Protein AF-A0A9J6RFD9-F1 (afdb_monomer)

pLDDT: mean 86.2, std 7.2, range [60.22, 96.06]

Mean predicted aligned error: 5.12 Å

Solvent-accessible surface area (backbone atoms only — not comparable to full-atom values): 4641 Å² total; per-residue (Å²): 108,84,90,44,71,86,45,52,63,36,87,91,73,72,41,65,71,52,90,61,51,75,40,80,42,79,46,55,67,78,61,45,78,76,33,65,46,5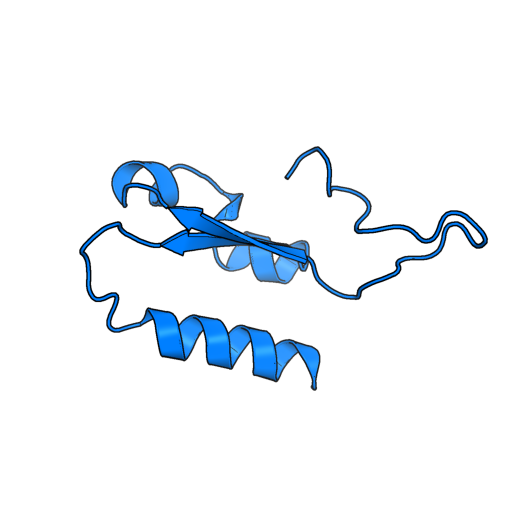3,36,66,71,38,29,70,75,66,37,30,36,40,43,81,34,50,85,93,54,84,62,85,60,50,63,59,53,53,51,51,54,57,50,63,76,74,110

Radius of gyration: 13.51 Å; Cα contacts (8 Å, |Δi|>4): 81; chains: 1; bounding box: 33×26×36 Å

Secondary structure (DSSP, 8-state):
-GGGTT-SB-TTT-SBS-S-EEEEEE--HHHHHT-GGGSHHHHHHHTEEEEEE-TT---TTHHHHHHHHHHHHH-

Organism: NCBI:txid472978

Nearest PDB structures (foldseek):
  5ce6-assembly1_A  TM=4.383E-01  e=3.766E+00  Cicer arietinum
  5b3j-assembly1_A  TM=3.791E-01  e=2.875E+00  Xenopus laevis
  3ngl-assembly1_C  TM=3.794E-01  e=3.520E+00  Thermoplasma acidophilum
  6k1x-as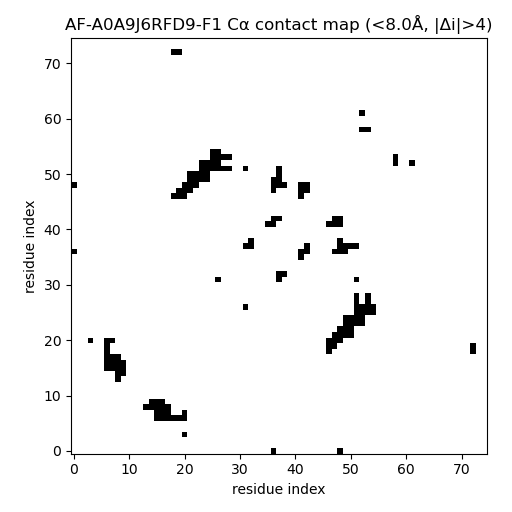sembly1_A  TM=3.981E-01  e=7.916E+00  Rhodothermus marinus DSM 4252

Structure (mmCIF, N/CA/C/O backbone):
data_AF-A0A9J6RFD9-F1
#
_entry.id   AF-A0A9J6RFD9-F1
#
loop_
_atom_site.group_PDB
_atom_site.id
_atom_site.type_symbol
_atom_site.label_atom_id
_atom_site.label_alt_id
_atom_site.label_comp_id
_atom_site.label_asym_id
_atom_site.label_entity_id
_atom_site.label_seq_id
_atom_site.pdbx_PDB_ins_code
_atom_site.Cartn_x
_atom_site.Cartn_y
_atom_site.Cartn_z
_atom_site.occupancy
_atom_site.B_iso_or_equiv
_atom_site.auth_seq_id
_atom_site.auth_comp_id
_atom_site.auth_asym_id
_atom_site.auth_atom_id
_atom_site.pdbx_PDB_model_num
ATOM 1 N N . MET A 1 1 ? 0.914 8.858 1.124 1.00 85.50 1 MET A N 1
ATOM 2 C CA . MET A 1 1 ? 0.792 8.195 2.444 1.00 85.50 1 MET A CA 1
ATOM 3 C C . MET A 1 1 ? 0.379 9.096 3.602 1.00 85.50 1 MET A C 1
ATOM 5 O O . MET A 1 1 ? -0.357 8.607 4.438 1.00 85.50 1 MET A O 1
ATOM 9 N N . HIS A 1 2 ? 0.768 10.379 3.672 1.00 83.12 2 HIS A N 1
ATOM 10 C CA . HIS A 1 2 ? 0.390 11.258 4.800 1.00 83.12 2 HIS A CA 1
ATOM 11 C C . HIS A 1 2 ? -1.124 11.270 5.109 1.00 83.12 2 HIS A C 1
ATOM 13 O O . HIS A 1 2 ? -1.503 11.201 6.269 1.00 83.12 2 HIS A O 1
ATOM 19 N N . LYS A 1 3 ? -1.977 11.244 4.073 1.00 84.38 3 LYS A N 1
ATOM 20 C CA . LYS A 1 3 ? -3.446 11.169 4.208 1.00 84.38 3 LYS A CA 1
ATOM 21 C C . LYS A 1 3 ? -3.984 9.852 4.780 1.00 84.38 3 LYS A C 1
ATOM 23 O O . LYS A 1 3 ? -5.121 9.817 5.219 1.00 84.38 3 LYS A O 1
ATOM 28 N N . TYR A 1 4 ? -3.193 8.785 4.733 1.00 86.62 4 TYR A N 1
ATOM 29 C CA . TYR A 1 4 ? -3.586 7.446 5.171 1.00 86.62 4 TYR A CA 1
ATOM 30 C C . TYR A 1 4 ? -2.846 7.024 6.433 1.00 86.62 4 TYR A C 1
ATOM 32 O O . TYR A 1 4 ? -2.936 5.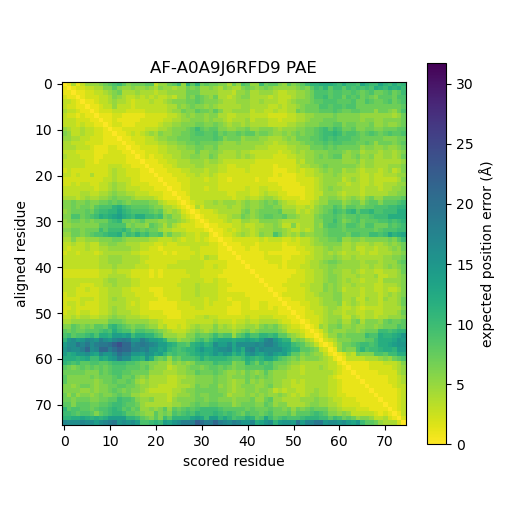864 6.794 1.00 86.62 4 TYR A O 1
ATOM 40 N N . ARG A 1 5 ? -2.101 7.926 7.090 1.00 84.94 5 ARG A N 1
ATOM 41 C CA . ARG A 1 5 ? -1.249 7.603 8.247 1.00 84.94 5 ARG A CA 1
ATOM 42 C C . ARG A 1 5 ? -1.996 6.822 9.331 1.00 84.94 5 ARG A C 1
ATOM 44 O O . ARG A 1 5 ? -1.430 5.893 9.897 1.00 84.94 5 ARG A O 1
ATOM 51 N N . ASP A 1 6 ? -3.249 7.188 9.567 1.00 87.38 6 ASP A N 1
ATOM 52 C CA . ASP A 1 6 ? -4.093 6.590 10.604 1.00 87.38 6 ASP A CA 1
ATOM 53 C C . ASP A 1 6 ? -4.945 5.420 10.068 1.00 87.38 6 ASP A C 1
ATOM 55 O O . ASP A 1 6 ? -5.642 4.740 10.816 1.00 87.38 6 ASP A O 1
ATOM 59 N N . GLY A 1 7 ? -4.823 5.113 8.774 1.00 88.56 7 GLY A N 1
ATOM 60 C CA . GLY A 1 7 ? -5.656 4.164 8.042 1.00 88.56 7 GLY A CA 1
ATOM 61 C C . GLY A 1 7 ? -6.894 4.823 7.432 1.00 88.56 7 GLY A C 1
ATOM 62 O O . GLY A 1 7 ? -7.014 6.045 7.372 1.00 88.56 7 GLY A O 1
ATOM 63 N N . ILE A 1 8 ? -7.817 3.995 6.941 1.00 91.62 8 ILE A N 1
ATOM 64 C CA . ILE A 1 8 ? -9.167 4.434 6.566 1.00 91.62 8 ILE A CA 1
ATOM 65 C C . ILE A 1 8 ? -10.034 4.261 7.808 1.00 91.62 8 ILE A C 1
ATOM 67 O O . ILE A 1 8 ? -10.094 3.155 8.337 1.00 91.62 8 ILE A O 1
ATOM 71 N N . ILE A 1 9 ? -10.673 5.330 8.276 1.00 93.00 9 ILE A N 1
ATOM 72 C CA . ILE A 1 9 ? -11.415 5.360 9.543 1.00 93.00 9 ILE A CA 1
ATOM 73 C C . ILE A 1 9 ? -12.923 5.422 9.279 1.00 93.00 9 ILE A C 1
ATOM 75 O O . ILE A 1 9 ? -13.370 6.166 8.404 1.00 93.00 9 ILE A O 1
ATOM 79 N N . ARG A 1 10 ? -13.710 4.647 10.035 1.00 94.00 10 ARG A N 1
ATOM 80 C CA . ARG A 1 10 ? -15.175 4.752 10.066 1.00 94.00 10 ARG A CA 1
ATOM 81 C C . ARG A 1 10 ? -15.563 5.963 10.899 1.00 94.00 10 ARG A C 1
ATOM 83 O O . ARG A 1 10 ? -15.131 6.091 12.040 1.00 94.00 10 ARG A O 1
ATOM 90 N N . ARG A 1 11 ? -16.381 6.854 10.344 1.00 92.38 11 ARG A N 1
ATOM 91 C CA . ARG A 1 11 ? -16.715 8.118 11.013 1.00 92.38 11 ARG A CA 1
ATOM 92 C C . ARG A 1 11 ? -17.563 7.902 12.267 1.00 92.38 11 ARG A C 1
ATOM 94 O O . ARG A 1 11 ? -17.495 8.702 13.187 1.00 92.38 11 ARG A O 1
ATOM 101 N N . GLU A 1 12 ? -18.364 6.845 12.286 1.00 96.06 12 GLU A N 1
ATOM 102 C CA . GLU A 1 12 ? -19.326 6.563 13.348 1.00 96.06 12 GLU A CA 1
ATOM 103 C C . GLU A 1 12 ? -18.662 5.994 14.605 1.00 96.06 12 GLU A C 1
ATOM 105 O O . GLU A 1 12 ? -19.164 6.209 15.704 1.00 96.06 12 GLU A O 1
ATOM 110 N N . THR A 1 13 ? -17.558 5.260 14.443 1.00 94.69 13 THR A N 1
ATOM 111 C CA . THR A 1 13 ? -16.891 4.535 15.536 1.00 94.69 13 THR A CA 1
ATOM 112 C C . THR A 1 13 ? -15.465 5.008 15.798 1.00 94.69 13 THR A C 1
ATOM 114 O O . THR A 1 13 ? -14.867 4.587 16.779 1.00 94.69 13 THR A O 1
ATOM 117 N N . GLU A 1 14 ? -14.905 5.840 14.915 1.00 92.31 14 GLU A N 1
ATOM 118 C CA . GLU A 1 14 ? -13.482 6.216 14.887 1.00 92.31 14 GLU A CA 1
ATOM 119 C C . GLU A 1 14 ? -12.517 5.019 14.767 1.00 92.31 14 GLU A C 1
ATOM 121 O O . GLU A 1 14 ? -11.298 5.162 14.865 1.00 92.31 14 GLU A O 1
ATOM 126 N N . GLU A 1 15 ? -13.039 3.828 14.472 1.00 94.38 15 GLU A N 1
ATOM 127 C CA . GLU A 1 15 ? -12.242 2.623 14.285 1.00 94.38 15 GLU A CA 1
ATOM 128 C C . GLU A 1 15 ? -11.737 2.499 12.845 1.00 94.38 15 GLU A C 1
ATOM 130 O O . GLU A 1 15 ? -12.322 3.020 11.887 1.00 94.38 15 GLU A O 1
ATOM 135 N N . LYS A 1 16 ? -10.660 1.729 12.663 1.00 92.44 16 LYS A N 1
ATOM 136 C CA . LYS A 1 16 ? -10.147 1.400 11.331 1.00 92.44 16 LYS A CA 1
ATOM 137 C C . LYS A 1 16 ? -11.177 0.589 10.539 1.00 92.44 16 LYS A C 1
ATOM 139 O O . LYS A 1 16 ? -11.593 -0.491 10.941 1.00 92.44 16 LYS A O 1
ATOM 144 N N . ALA A 1 17 ? -11.531 1.087 9.360 1.00 93.69 17 ALA A N 1
ATOM 145 C CA . ALA A 1 17 ? -12.398 0.419 8.399 1.00 93.69 17 ALA A CA 1
ATOM 146 C C . ALA A 1 17 ? -11.706 -0.750 7.681 1.00 93.69 17 ALA A C 1
ATOM 148 O O . ALA A 1 17 ? -12.389 -1.653 7.201 1.00 93.69 17 ALA A O 1
ATOM 149 N N . VAL A 1 18 ? -10.372 -0.719 7.592 1.00 90.44 18 VAL A N 1
ATOM 150 C CA . VAL A 1 18 ? -9.546 -1.714 6.895 1.00 90.44 18 VAL A CA 1
ATOM 151 C C . VAL A 1 18 ? -8.301 -2.050 7.713 1.00 90.44 18 VAL A C 1
ATOM 153 O O . VAL A 1 18 ? -7.813 -1.220 8.483 1.00 90.44 18 VAL A O 1
ATOM 156 N N . LYS A 1 19 ? -7.770 -3.263 7.526 1.00 89.50 19 LYS A N 1
ATOM 157 C CA . LYS A 1 19 ? -6.525 -3.701 8.175 1.00 89.50 19 LYS A CA 1
ATOM 158 C C . LYS A 1 19 ? -5.280 -3.096 7.522 1.00 89.50 19 LYS A C 1
ATOM 160 O O . LYS A 1 19 ? -4.346 -2.738 8.233 1.00 89.50 19 LYS A O 1
ATOM 165 N N . GLU A 1 20 ? -5.289 -2.962 6.195 1.00 91.25 20 GLU A N 1
ATOM 166 C CA . GLU A 1 20 ? -4.131 -2.552 5.391 1.00 91.25 20 GLU A CA 1
ATOM 167 C C . GLU A 1 20 ? -4.551 -1.577 4.271 1.00 91.25 20 GLU A C 1
ATOM 169 O O . GLU A 1 20 ? -5.711 -1.588 3.850 1.00 91.25 20 GLU A O 1
ATOM 174 N N . VAL A 1 21 ? -3.639 -0.713 3.799 1.00 91.25 21 VAL A N 1
ATOM 175 C CA . VAL A 1 21 ? -3.922 0.299 2.753 1.00 91.25 21 VAL A CA 1
ATOM 176 C C . VAL A 1 21 ? -2.803 0.372 1.716 1.00 91.25 21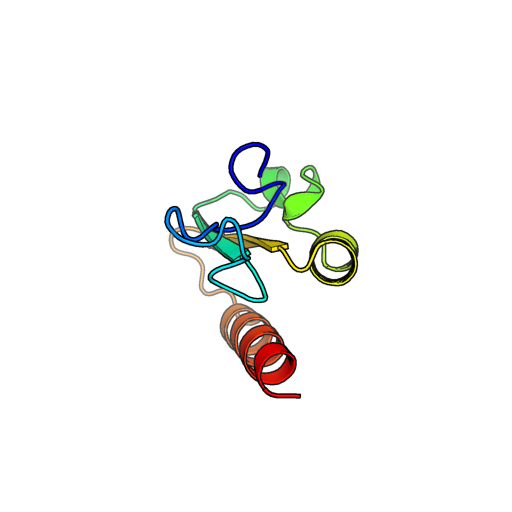 VAL A C 1
ATOM 178 O O . VAL A 1 21 ? -1.736 0.920 1.985 1.00 91.25 21 VAL A O 1
ATOM 181 N N . TYR A 1 22 ? -3.071 -0.057 0.487 1.00 91.88 22 TYR A N 1
ATOM 182 C CA . TYR A 1 22 ? -2.111 0.029 -0.615 1.00 91.88 22 TYR A CA 1
ATOM 183 C C . TYR A 1 22 ? -2.654 0.870 -1.767 1.00 91.88 22 TYR A C 1
ATOM 185 O O . TYR A 1 22 ? -3.831 0.790 -2.111 1.00 91.88 22 TYR A O 1
ATOM 193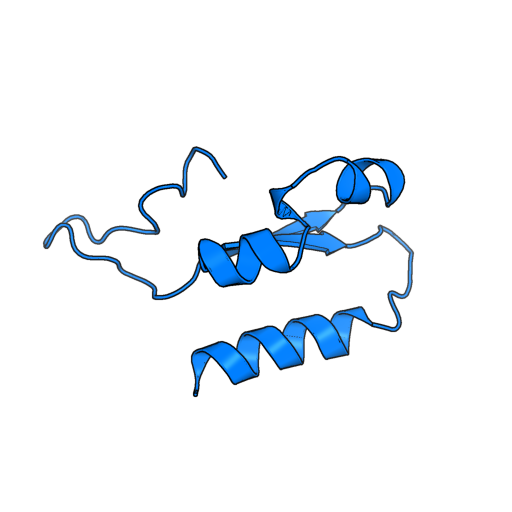 N N . ILE A 1 23 ? -1.790 1.686 -2.370 1.00 91.50 23 ILE A N 1
ATOM 194 C CA . ILE A 1 23 ? -2.113 2.486 -3.555 1.00 91.50 23 ILE A CA 1
ATOM 195 C C . ILE A 1 23 ? -1.385 1.894 -4.753 1.00 91.50 23 ILE A C 1
ATOM 197 O O . ILE A 1 23 ? -0.162 1.965 -4.818 1.00 91.50 23 ILE A O 1
ATOM 201 N N . LEU A 1 24 ? -2.117 1.374 -5.733 1.00 90.50 24 LEU A N 1
ATOM 202 C CA . LEU A 1 24 ? -1.534 1.079 -7.040 1.00 90.50 24 LEU A CA 1
ATOM 203 C C . LEU A 1 24 ? -1.399 2.393 -7.809 1.00 90.50 24 LEU A C 1
ATOM 205 O O . LEU A 1 24 ? -2.383 3.115 -7.977 1.00 90.50 24 LEU A O 1
ATOM 209 N N . THR A 1 25 ? -0.190 2.725 -8.255 1.00 88.62 25 THR A N 1
ATOM 210 C CA . THR A 1 25 ? 0.049 3.984 -8.969 1.00 88.62 25 THR A CA 1
ATOM 211 C C . THR A 1 25 ? 1.062 3.816 -10.093 1.00 88.62 25 THR A C 1
ATOM 213 O O . THR A 1 25 ? 2.100 3.180 -9.884 1.00 88.62 25 THR A O 1
ATOM 216 N N . PRO A 1 26 ? 0.816 4.424 -11.270 1.00 88.50 26 PRO 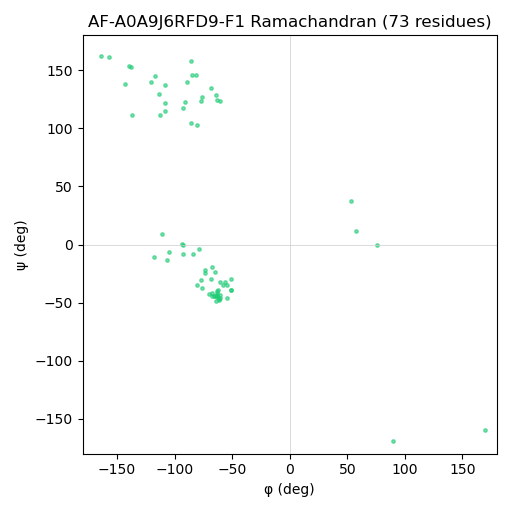A N 1
ATOM 217 C CA . PRO A 1 26 ? 1.828 4.501 -12.304 1.00 88.50 26 PRO A CA 1
ATOM 218 C C . PRO A 1 26 ? 3.013 5.331 -11.802 1.00 88.50 26 PRO A C 1
ATOM 220 O O . PRO A 1 26 ? 2.826 6.448 -11.315 1.00 88.50 26 PRO A O 1
ATOM 223 N N . THR A 1 27 ? 4.229 4.802 -11.906 1.00 86.69 27 THR A N 1
ATOM 224 C CA . THR A 1 27 ? 5.458 5.556 -11.642 1.00 86.69 27 THR A CA 1
ATOM 225 C C . THR A 1 27 ? 6.654 4.934 -12.361 1.00 86.69 27 THR A C 1
ATOM 227 O O . THR A 1 27 ? 6.620 3.773 -12.768 1.00 86.69 27 THR A O 1
ATOM 230 N N . LYS A 1 28 ? 7.722 5.718 -12.528 1.00 83.31 28 LYS A N 1
ATOM 231 C CA . LYS A 1 28 ? 8.997 5.236 -13.075 1.00 83.31 28 LYS A CA 1
ATOM 232 C C . LYS A 1 28 ? 9.808 4.548 -11.977 1.00 83.31 28 LYS A C 1
ATOM 234 O O . LYS A 1 28 ? 9.828 5.035 -10.848 1.00 83.31 28 LYS A O 1
ATOM 239 N N . THR A 1 29 ? 10.569 3.516 -12.329 1.00 81.31 29 THR A N 1
ATOM 240 C CA . THR A 1 29 ? 11.376 2.715 -11.385 1.00 81.31 29 THR A CA 1
ATOM 241 C C . THR A 1 29 ? 12.323 3.560 -10.536 1.00 81.31 29 THR A C 1
ATOM 243 O O . THR A 1 29 ? 12.287 3.484 -9.313 1.00 81.31 29 THR A O 1
ATOM 246 N N . VAL A 1 30 ? 13.042 4.502 -11.155 1.00 80.31 30 VAL A N 1
ATOM 247 C CA . VAL A 1 30 ? 13.947 5.435 -10.451 1.00 80.31 30 VAL A CA 1
ATOM 248 C C . VAL A 1 30 ? 13.229 6.246 -9.355 1.00 80.31 30 VAL A C 1
ATOM 250 O O . VAL A 1 30 ? 13.808 6.594 -8.327 1.00 80.31 30 VAL A O 1
ATOM 253 N N . GLN A 1 31 ? 11.946 6.565 -9.550 1.00 80.62 31 GLN A N 1
ATOM 254 C CA . GLN A 1 31 ? 11.155 7.286 -8.549 1.00 80.62 31 GLN A CA 1
ATOM 255 C C . GLN A 1 31 ? 10.638 6.353 -7.450 1.00 80.62 31 GLN A C 1
ATOM 257 O O . GLN A 1 31 ? 10.578 6.763 -6.297 1.00 80.62 31 GLN A O 1
ATOM 262 N N . ALA A 1 32 ? 10.291 5.108 -7.777 1.00 82.31 32 ALA A N 1
ATOM 263 C CA . ALA A 1 32 ? 9.849 4.131 -6.787 1.00 82.31 32 ALA A CA 1
ATOM 264 C C . ALA A 1 32 ? 10.983 3.732 -5.826 1.00 82.31 32 ALA A C 1
ATOM 266 O O . ALA A 1 32 ? 10.791 3.739 -4.610 1.00 82.31 32 ALA A O 1
ATOM 267 N N . GLU A 1 33 ? 12.184 3.477 -6.350 1.00 83.88 33 GLU A N 1
ATOM 268 C CA . GLU A 1 33 ? 13.362 3.083 -5.560 1.00 83.88 33 GLU A CA 1
ATOM 269 C C . GLU A 1 33 ? 13.778 4.144 -4.533 1.00 83.88 33 GLU A C 1
ATOM 271 O O . GLU A 1 33 ? 14.238 3.828 -3.440 1.00 83.88 33 GLU A O 1
ATOM 276 N N . THR A 1 34 ? 13.567 5.421 -4.850 1.00 85.88 34 THR A N 1
ATOM 277 C CA . THR A 1 34 ? 13.928 6.539 -3.963 1.00 85.88 34 THR A CA 1
ATOM 278 C C . THR A 1 34 ? 12.860 6.850 -2.914 1.00 85.88 34 THR A C 1
ATOM 280 O O . THR A 1 34 ? 13.080 7.654 -2.004 1.00 85.88 34 THR A O 1
ATOM 283 N N . MET A 1 35 ? 11.688 6.221 -3.007 1.00 90.88 35 MET A N 1
ATOM 284 C CA . MET A 1 35 ? 10.532 6.528 -2.178 1.00 90.88 35 MET A CA 1
ATOM 285 C C . MET A 1 35 ? 10.213 5.367 -1.240 1.00 90.88 35 MET A C 1
ATOM 287 O O . MET A 1 35 ? 9.696 4.328 -1.642 1.00 90.88 35 MET A O 1
ATOM 291 N N . ARG A 1 36 ? 10.425 5.593 0.062 1.00 92.31 36 ARG A N 1
ATOM 292 C CA . ARG A 1 36 ? 10.261 4.572 1.112 1.00 92.31 36 ARG A CA 1
ATOM 293 C C . ARG A 1 36 ? 8.924 3.825 1.090 1.00 92.31 36 ARG A C 1
ATOM 295 O O . ARG A 1 36 ? 8.855 2.694 1.523 1.00 92.31 36 ARG A O 1
ATOM 302 N N . TYR A 1 37 ? 7.845 4.450 0.623 1.00 91.88 37 TYR A N 1
ATOM 303 C CA . TYR A 1 37 ? 6.516 3.836 0.650 1.00 91.88 37 TYR A CA 1
ATOM 304 C C . TYR A 1 37 ? 6.278 2.813 -0.470 1.00 91.88 37 TYR A C 1
ATOM 306 O O . TYR A 1 37 ? 5.225 2.183 -0.472 1.00 91.88 37 TYR A O 1
ATOM 314 N N . PHE A 1 38 ? 7.231 2.629 -1.385 1.00 91.69 38 PHE A N 1
ATOM 315 C CA . PHE A 1 38 ? 7.266 1.491 -2.309 1.00 91.69 38 PHE A CA 1
ATOM 316 C C . PHE A 1 38 ? 8.084 0.307 -1.777 1.00 91.69 38 PHE A C 1
ATOM 318 O O . PHE A 1 38 ? 8.069 -0.751 -2.396 1.00 91.69 38 PHE A O 1
ATOM 325 N N . GLN A 1 39 ? 8.794 0.481 -0.660 1.00 91.12 39 GLN A N 1
ATOM 326 C CA . GLN A 1 39 ? 9.697 -0.526 -0.110 1.00 91.12 39 GLN A CA 1
ATOM 327 C C . GLN A 1 39 ? 8.937 -1.527 0.768 1.00 91.12 39 GLN A C 1
ATOM 329 O O . GLN A 1 39 ? 7.978 -1.165 1.455 1.00 91.12 39 GLN A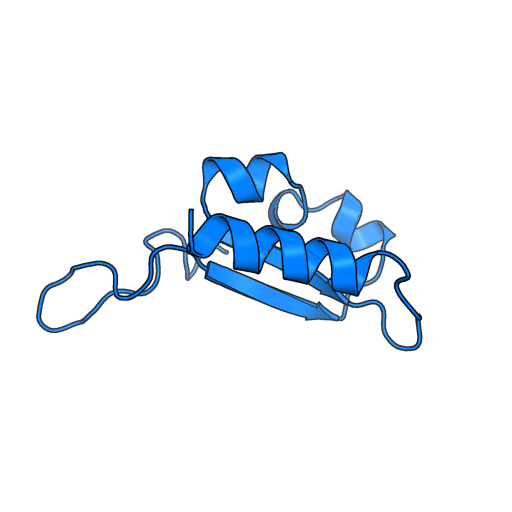 O 1
ATOM 334 N N . GLU A 1 40 ? 9.376 -2.783 0.747 1.00 88.88 40 GLU A N 1
ATOM 335 C CA . GLU A 1 40 ? 8.727 -3.897 1.450 1.00 88.88 40 GLU A CA 1
ATOM 336 C C . GLU A 1 40 ? 8.739 -3.709 2.974 1.00 88.88 40 GLU A C 1
ATOM 338 O O . GLU A 1 40 ? 7.711 -3.866 3.629 1.00 88.88 40 GLU A O 1
ATOM 343 N N . ASP A 1 41 ? 9.853 -3.235 3.535 1.00 92.50 41 ASP A N 1
ATOM 344 C CA . ASP A 1 41 ? 9.985 -2.937 4.966 1.00 92.50 41 ASP A CA 1
ATOM 345 C C . ASP A 1 41 ? 8.947 -1.906 5.446 1.00 92.50 41 ASP A C 1
ATOM 347 O O . ASP A 1 41 ? 8.420 -1.978 6.561 1.00 92.50 41 ASP A O 1
ATOM 351 N N . PHE A 1 42 ? 8.608 -0.944 4.586 1.00 92.81 42 PHE A N 1
ATOM 352 C CA . PHE A 1 42 ? 7.567 0.034 4.850 1.00 92.81 42 PHE A CA 1
ATOM 353 C C . PHE A 1 42 ? 6.178 -0.607 4.832 1.00 92.81 42 PHE A C 1
ATOM 355 O O . PHE A 1 42 ? 5.354 -0.296 5.700 1.00 92.81 42 PHE A O 1
ATOM 362 N N . HIS A 1 43 ? 5.923 -1.497 3.871 1.00 91.75 43 HIS A N 1
ATOM 363 C CA . HIS A 1 43 ? 4.662 -2.229 3.750 1.00 91.75 43 HIS A CA 1
ATOM 364 C C . HIS A 1 43 ? 4.420 -3.100 4.977 1.00 91.75 43 HIS A C 1
ATOM 366 O O . HIS A 1 43 ? 3.350 -3.009 5.575 1.00 91.75 43 HIS A O 1
ATOM 372 N N . GLU A 1 44 ? 5.421 -3.863 5.406 1.00 90.06 44 GLU A N 1
ATOM 373 C CA . GLU A 1 44 ? 5.340 -4.729 6.583 1.00 90.06 44 GLU A CA 1
ATOM 374 C C . GLU A 1 44 ? 5.128 -3.929 7.871 1.00 90.06 44 GLU A C 1
ATOM 376 O O . GLU A 1 44 ? 4.231 -4.224 8.668 1.00 90.06 44 GLU A O 1
ATOM 381 N N . LYS A 1 45 ? 5.931 -2.875 8.064 1.00 91.56 45 LYS A N 1
ATOM 382 C CA . LYS A 1 45 ? 5.928 -2.079 9.295 1.00 91.56 45 LYS A CA 1
ATOM 383 C C . LYS A 1 45 ? 4.641 -1.294 9.490 1.00 91.56 45 LYS A C 1
ATOM 385 O O . LYS A 1 45 ? 4.159 -1.174 10.616 1.00 91.56 45 LYS A O 1
ATOM 390 N N . TYR A 1 46 ? 4.122 -0.697 8.421 1.00 90.88 46 TYR A N 1
ATOM 391 C CA . TYR A 1 46 ? 2.980 0.212 8.504 1.00 90.88 46 TYR A CA 1
ATOM 392 C C . TYR A 1 46 ? 1.675 -0.404 7.999 1.00 90.88 46 TYR A C 1
ATOM 394 O O . TYR A 1 46 ? 0.631 0.235 8.141 1.00 90.88 46 TYR A O 1
ATOM 402 N N . ARG A 1 47 ? 1.716 -1.620 7.433 1.00 90.75 47 ARG A N 1
ATOM 403 C CA . ARG A 1 47 ? 0.571 -2.270 6.770 1.00 90.75 47 ARG A CA 1
ATOM 404 C C . ARG A 1 47 ? -0.045 -1.373 5.700 1.00 90.75 47 ARG A C 1
ATOM 406 O O . ARG A 1 47 ? -1.262 -1.252 5.565 1.00 90.75 47 ARG A O 1
ATOM 413 N N . MET A 1 48 ? 0.820 -0.652 4.989 1.00 92.50 48 MET A N 1
ATOM 414 C CA . MET A 1 48 ? 0.424 0.272 3.940 1.00 92.50 48 MET A CA 1
ATOM 415 C C . MET A 1 48 ? 1.577 0.675 3.034 1.00 92.50 48 MET A C 1
ATOM 417 O O . MET A 1 48 ? 2.738 0.630 3.428 1.00 92.50 48 MET A O 1
ATOM 421 N N . GLY A 1 49 ? 1.250 1.207 1.862 1.00 93.38 49 GLY A N 1
ATOM 422 C CA . GLY A 1 49 ? 2.245 1.765 0.958 1.00 93.38 49 GLY A CA 1
ATOM 423 C C . GLY A 1 49 ? 1.689 2.080 -0.419 1.00 93.38 49 GLY A C 1
ATOM 424 O O . GLY A 1 49 ? 0.482 2.231 -0.609 1.00 93.38 49 GLY A O 1
ATOM 425 N N . ALA A 1 50 ? 2.592 2.189 -1.382 1.00 92.38 50 ALA A N 1
ATOM 426 C CA . ALA A 1 50 ? 2.266 2.211 -2.793 1.00 92.38 50 ALA A CA 1
ATOM 427 C C . ALA A 1 50 ? 2.898 1.007 -3.492 1.00 92.38 50 ALA A C 1
ATOM 429 O O . ALA A 1 50 ? 3.997 0.578 -3.149 1.00 92.38 50 ALA A O 1
ATOM 430 N N . ILE A 1 51 ? 2.188 0.492 -4.484 1.00 90.25 51 ILE A N 1
ATOM 431 C CA . ILE A 1 51 ? 2.636 -0.565 -5.378 1.00 90.25 51 ILE A CA 1
ATOM 432 C C . ILE A 1 51 ? 2.869 0.104 -6.725 1.00 90.25 51 ILE A C 1
ATOM 434 O O . ILE A 1 51 ? 1.974 0.758 -7.273 1.00 90.25 51 ILE A O 1
ATOM 438 N N . GLN A 1 52 ? 4.097 -0.002 -7.221 1.00 89.06 52 GLN A N 1
ATOM 439 C CA . GLN A 1 52 ? 4.463 0.567 -8.507 1.00 89.06 52 GLN A CA 1
ATOM 440 C C . GLN A 1 52 ? 3.765 -0.198 -9.629 1.00 89.06 52 GLN A C 1
ATOM 442 O O . GLN A 1 52 ? 3.798 -1.424 -9.679 1.00 89.06 5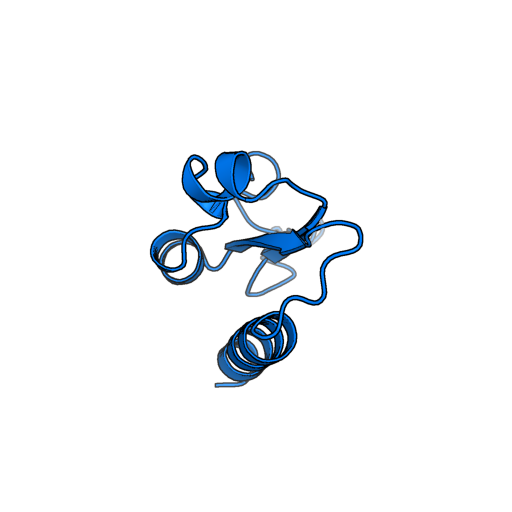2 GLN A O 1
ATOM 447 N N . LEU A 1 53 ? 3.210 0.561 -10.567 1.00 86.75 53 LEU A N 1
ATOM 448 C CA . LEU A 1 53 ? 2.900 0.106 -11.913 1.00 86.75 53 LEU A CA 1
ATOM 449 C C . LEU A 1 53 ? 3.796 0.867 -12.889 1.00 86.75 53 LEU A C 1
ATOM 451 O O . LEU A 1 53 ? 3.864 2.093 -12.830 1.00 86.75 53 LEU A O 1
ATOM 455 N N . GLU A 1 54 ? 4.479 0.173 -13.791 1.00 83.12 54 GLU A N 1
ATOM 456 C CA . GLU A 1 54 ? 5.214 0.829 -14.872 1.00 83.12 54 GLU A CA 1
ATOM 457 C C . GLU A 1 54 ? 4.317 0.930 -16.118 1.00 83.12 54 GLU A C 1
ATOM 459 O O . GLU A 1 54 ? 3.884 -0.098 -16.643 1.00 83.12 54 GLU A O 1
ATOM 464 N N . PRO A 1 55 ? 3.984 2.141 -16.608 1.00 79.62 55 PRO A N 1
ATOM 465 C CA . PRO A 1 55 ? 3.131 2.284 -17.784 1.00 79.62 55 PRO A CA 1
ATOM 466 C C . PRO A 1 55 ? 3.750 1.636 -19.024 1.00 79.62 55 PRO A C 1
ATOM 468 O O . PRO A 1 55 ? 4.850 1.998 -19.432 1.00 79.62 55 PRO A O 1
ATOM 471 N N . GLY A 1 56 ? 3.020 0.709 -19.646 1.00 79.25 56 GLY A N 1
ATOM 472 C CA . GLY A 1 56 ? 3.485 -0.011 -20.837 1.00 79.25 56 GLY A CA 1
ATOM 473 C C . GLY A 1 56 ? 4.529 -1.098 -20.558 1.00 79.25 56 GLY A C 1
ATOM 474 O O . GLY A 1 56 ? 4.947 -1.768 -21.497 1.00 79.25 56 GLY A O 1
ATOM 475 N N . GLY A 1 57 ? 4.925 -1.292 -19.296 1.00 71.56 57 GLY A N 1
ATOM 476 C CA . GLY A 1 57 ? 5.767 -2.403 -18.868 1.00 71.56 57 GLY A CA 1
ATOM 477 C C . GLY A 1 57 ? 4.925 -3.617 -18.479 1.00 71.56 57 GLY A C 1
ATOM 478 O O . GLY A 1 57 ? 3.886 -3.484 -17.830 1.00 71.56 57 GLY A O 1
ATOM 479 N N . VAL A 1 58 ? 5.386 -4.811 -18.851 1.00 65.62 58 VAL A N 1
ATOM 480 C CA . VAL A 1 58 ? 4.937 -6.055 -18.218 1.00 65.62 58 VAL A CA 1
ATOM 481 C C . VAL A 1 58 ? 5.822 -6.233 -16.994 1.00 65.62 58 VAL A C 1
ATOM 483 O O . VAL A 1 58 ? 7.004 -6.534 -17.123 1.00 65.62 58 VAL A O 1
ATOM 486 N N . SER A 1 59 ? 5.289 -5.965 -15.807 1.00 68.00 59 SER A N 1
ATOM 487 C CA . SER A 1 59 ? 6.014 -6.287 -14.581 1.00 68.00 59 SER A CA 1
ATOM 488 C C . SER A 1 59 ? 5.815 -7.775 -14.314 1.00 68.00 59 SER A C 1
ATOM 490 O O . SER A 1 59 ? 4.737 -8.176 -13.884 1.00 68.00 59 SER A O 1
ATOM 492 N N . GLU A 1 60 ? 6.841 -8.574 -14.613 1.00 70.00 60 GLU A N 1
ATOM 493 C CA . GLU A 1 60 ? 6.831 -10.033 -14.410 1.00 70.00 60 GLU A CA 1
ATOM 494 C C . GLU A 1 60 ? 6.476 -10.390 -12.955 1.00 70.00 60 GLU A C 1
ATOM 496 O O . GLU A 1 60 ? 5.693 -11.302 -12.718 1.00 70.00 60 GLU A O 1
ATOM 501 N N . ASP A 1 61 ? 6.913 -9.566 -11.998 1.00 75.38 61 ASP A N 1
ATOM 502 C CA . ASP A 1 61 ? 6.699 -9.794 -10.564 1.00 75.38 61 ASP A CA 1
ATOM 503 C C . ASP A 1 61 ? 5.443 -9.107 -9.994 1.00 75.38 61 ASP A C 1
ATOM 505 O O . ASP A 1 61 ? 5.197 -9.155 -8.784 1.00 75.38 61 ASP A O 1
ATOM 509 N N . PHE 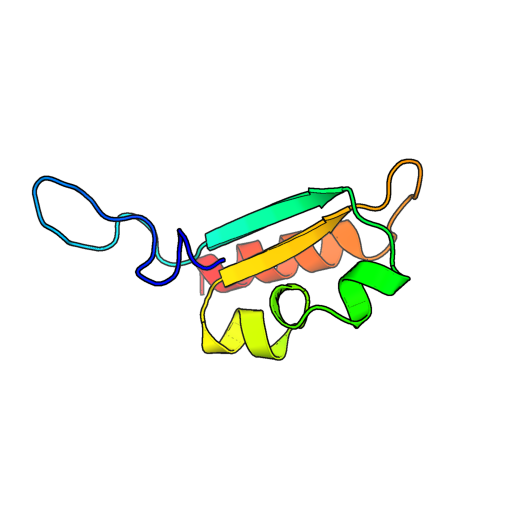A 1 62 ? 4.663 -8.382 -10.806 1.00 79.88 62 PHE A N 1
ATOM 510 C CA . PHE A 1 62 ? 3.510 -7.636 -10.287 1.00 79.88 62 PHE A CA 1
ATOM 511 C C . PHE A 1 62 ? 2.433 -8.571 -9.747 1.00 79.88 62 PHE A C 1
ATOM 513 O O . PHE A 1 62 ? 1.902 -8.331 -8.661 1.00 79.88 62 PHE A O 1
ATOM 520 N N . GLU A 1 63 ? 2.130 -9.639 -10.485 1.00 82.25 63 GLU A N 1
ATOM 521 C CA . GLU A 1 63 ? 1.145 -10.633 -10.064 1.00 82.25 63 GLU A CA 1
ATOM 522 C C . GLU A 1 63 ? 1.569 -11.293 -8.749 1.00 82.25 63 GLU A C 1
ATOM 524 O O . GLU A 1 63 ? 0.784 -11.322 -7.800 1.00 82.25 63 GLU A O 1
ATOM 529 N N . ASP A 1 64 ? 2.835 -11.700 -8.644 1.00 84.38 64 ASP A N 1
ATOM 530 C CA . ASP A 1 64 ? 3.392 -12.295 -7.430 1.00 84.38 64 ASP A CA 1
ATOM 531 C C . ASP A 1 64 ? 3.326 -11.342 -6.230 1.00 84.38 64 ASP A C 1
ATOM 533 O O . ASP A 1 64 ? 2.901 -11.743 -5.143 1.00 84.38 64 ASP A O 1
ATOM 537 N N . LYS A 1 65 ? 3.658 -10.057 -6.420 1.00 79.94 65 LYS A N 1
ATOM 538 C CA . LYS A 1 65 ? 3.554 -9.033 -5.365 1.00 79.94 65 LYS A CA 1
ATOM 539 C C . LYS A 1 65 ? 2.115 -8.824 -4.900 1.00 79.94 65 LYS A C 1
ATOM 541 O O . LYS A 1 65 ? 1.864 -8.752 -3.697 1.00 79.94 65 LYS A O 1
ATOM 546 N N . ILE A 1 66 ? 1.158 -8.743 -5.825 1.00 84.75 66 ILE A N 1
ATOM 547 C CA . ILE A 1 66 ? -0.262 -8.614 -5.472 1.00 84.75 66 ILE A CA 1
ATOM 548 C C . ILE A 1 66 ? -0.748 -9.867 -4.744 1.00 84.75 66 ILE A C 1
ATOM 550 O O . ILE A 1 66 ? -1.414 -9.752 -3.714 1.00 84.75 66 ILE A O 1
ATOM 554 N N . LEU A 1 67 ? -0.390 -11.057 -5.227 1.00 87.56 67 LEU A N 1
ATOM 555 C CA . LEU A 1 67 ? -0.758 -12.318 -4.590 1.00 87.56 67 LEU A CA 1
ATOM 556 C C . LEU A 1 67 ? -0.174 -12.439 -3.180 1.00 87.56 67 LEU A C 1
ATOM 558 O O . LEU A 1 67 ? -0.871 -12.919 -2.286 1.00 87.56 67 LEU A O 1
ATOM 562 N N . ALA A 1 68 ? 1.065 -11.998 -2.957 1.00 84.44 68 ALA A N 1
ATOM 563 C CA . ALA A 1 68 ? 1.686 -11.982 -1.634 1.00 84.44 68 ALA A CA 1
ATOM 564 C C . ALA A 1 68 ? 0.913 -11.085 -0.654 1.00 84.44 68 ALA A C 1
ATOM 566 O O . ALA A 1 68 ? 0.576 -11.536 0.441 1.00 84.44 68 ALA A O 1
ATOM 567 N N . ILE A 1 69 ? 0.548 -9.869 -1.076 1.00 82.81 69 ILE A N 1
ATOM 568 C CA . ILE A 1 69 ? -0.245 -8.934 -0.262 1.00 82.81 69 ILE A CA 1
ATOM 569 C C . ILE A 1 69 ? -1.638 -9.505 0.027 1.00 82.81 69 ILE A C 1
ATOM 571 O O . ILE A 1 69 ? -2.104 -9.495 1.162 1.00 82.81 69 ILE A O 1
ATOM 575 N N . VAL A 1 70 ? -2.315 -10.067 -0.976 1.00 85.69 70 VAL A N 1
ATOM 576 C CA . VAL A 1 70 ? -3.645 -10.663 -0.771 1.00 85.69 70 VAL A CA 1
ATOM 577 C C . VAL A 1 70 ? -3.572 -11.848 0.196 1.00 85.69 70 VAL A C 1
ATOM 579 O O . VAL A 1 70 ? -4.429 -11.977 1.071 1.00 85.69 70 VAL A O 1
ATOM 582 N N . LYS A 1 71 ? -2.535 -12.688 0.094 1.00 86.50 71 LYS A N 1
ATOM 583 C CA . LYS A 1 71 ? -2.309 -13.797 1.032 1.00 86.50 71 LYS A CA 1
ATOM 584 C C . LYS A 1 71 ? -2.051 -13.294 2.451 1.00 86.50 71 LYS A C 1
ATOM 586 O O . LYS A 1 71 ? -2.646 -13.837 3.379 1.00 86.50 71 LYS A O 1
ATOM 591 N N . SER A 1 72 ? -1.236 -12.250 2.628 1.00 78.62 72 SER A N 1
ATOM 592 C CA . SER A 1 72 ? -0.953 -11.691 3.958 1.00 78.62 72 SER A CA 1
ATOM 593 C C . SER A 1 72 ? -2.178 -11.069 4.628 1.00 78.62 72 SER A C 1
ATOM 595 O O . SER A 1 72 ? -2.225 -10.980 5.850 1.00 78.62 72 SER A O 1
ATOM 597 N N . MET A 1 73 ? -3.189 -10.657 3.856 1.00 77.12 73 MET A N 1
ATOM 598 C CA . MET A 1 73 ? -4.447 -10.141 4.405 1.00 77.12 73 MET A CA 1
ATOM 599 C C . MET A 1 73 ? -5.344 -11.237 5.006 1.00 77.12 73 MET A C 1
ATOM 601 O O . MET A 1 73 ? -6.248 -10.918 5.788 1.00 77.12 73 MET A O 1
ATOM 605 N N . TRP A 1 74 ? -5.159 -12.500 4.601 1.00 74.19 74 TRP A N 1
ATOM 606 C CA . TRP A 1 74 ? -6.012 -13.638 4.983 1.00 74.19 74 TRP A CA 1
ATOM 607 C C . TRP A 1 74 ? -5.364 -14.590 5.998 1.00 74.19 74 TRP A C 1
ATOM 609 O O . TRP A 1 74 ? -6.071 -15.421 6.568 1.00 74.19 74 TRP A O 1
ATOM 619 N N . SER A 1 75 ? -4.056 -14.467 6.226 1.00 60.22 75 SER A N 1
ATOM 620 C CA . SER A 1 75 ? -3.309 -15.111 7.319 1.00 60.22 75 SER A CA 1
ATOM 621 C C . SER A 1 75 ? -3.464 -14.361 8.639 1.00 60.22 75 SER A C 1
ATOM 623 O O . SER A 1 75 ? -3.619 -15.030 9.681 1.00 60.22 75 SER A O 1
#

Foldseek 3Di:
DVVQQVHPADPVPRDHPAPAEEAEDEDDPVVLVVDCQCDPVNCVVRSYGYDYDHVPDDPPCSVVVVVVNVVVRVD

Sequence (75 aa):
MHKYRDGIIRRETEEKAVKEVYILTPTKTVQAETMRYFQEDFHEKYRMGAIQLEPGGVSEDFEDKILAIVKSMWS